Protein AF-A0A919Z7H2-F1 (afdb_monomer_lite)

Secondary structure (DSSP, 8-state):
-HHHHHHHHHHHHHHHHHHHHHHHHHTT-HHHHHHHHHHHHHHHHHHHHHHHT--SS--THHHHHHHHHHHHHHHHTTSHHHHH-HHHHHTHHHHHHHHHHHHHTT-PPTTHHHHHHHHHHHHH-TT-HHHHHHHHHHHHHHHH-

Foldseek 3Di:
DVVVVVVVVVVVVVVVVVVVVCVVVVVDDVVVQVVLLLLLLVLLLQLLVLLVPDDLVDLRSLVRNLVSLVVSLVSLCVHPLCVVAVPLSNCSVVVSVLSVLCSVVSFRFDPSVLLSVLSNVCSVPSRDPVSVVVNVVRSVVRNVD

Radius of gyration: 23.12 Å; chains: 1; bounding box: 60×30×66 Å

pLDDT: mean 90.95, std 9.16, range [55.84, 98.0]

Sequence (145 aa):
MKNATKILSAVLILLLLFNVYQLIKCSTSPYDQNSIDQNYKVEIGRISGGIEDVNDIDYTGYLLAIEHASKASALSQLTSYHKKSPDTTSRVSEINVMLRDLHNNKKAPKNKEELLNLIQKFSSDPTDQKILNEIFVLLQESLNS

Structure (mmCIF, N/CA/C/O backbone):
data_AF-A0A919Z7H2-F1
#
_entry.id   AF-A0A919Z7H2-F1
#
loop_
_atom_site.group_PDB
_atom_site.id
_atom_site.type_symbol
_atom_site.label_atom_id
_atom_site.label_alt_id
_atom_site.label_comp_id
_atom_site.label_asym_id
_atom_site.label_entity_id
_atom_site.label_seq_id
_atom_site.pdbx_PDB_ins_code
_atom_site.Cartn_x
_atom_site.Cartn_y
_atom_site.Cartn_z
_atom_site.occupancy
_atom_site.B_iso_or_equiv
_atom_site.auth_seq_id
_atom_site.auth_comp_id
_atom_site.auth_asym_id
_atom_site.auth_atom_id
_atom_site.pdbx_PDB_model_num
ATOM 1 N N . MET A 1 1 ? 45.062 -13.761 -44.582 1.00 59.59 1 MET A N 1
ATOM 2 C CA . MET A 1 1 ? 44.942 -13.427 -43.140 1.00 59.59 1 MET A CA 1
ATOM 3 C C . MET A 1 1 ? 44.519 -11.980 -42.870 1.00 59.59 1 MET A C 1
ATOM 5 O O . MET A 1 1 ? 43.508 -11.814 -42.210 1.00 59.59 1 MET A O 1
ATOM 9 N N . LYS A 1 2 ? 45.189 -10.941 -43.407 1.00 64.81 2 LYS A N 1
ATOM 10 C CA . LYS A 1 2 ? 44.846 -9.517 -43.144 1.00 64.81 2 LYS A CA 1
ATOM 11 C C . LYS A 1 2 ? 43.400 -9.101 -43.482 1.00 64.81 2 LYS A C 1
ATOM 13 O O . LYS A 1 2 ? 42.849 -8.231 -42.820 1.00 64.81 2 LYS A O 1
ATOM 18 N N . ASN A 1 3 ? 42.787 -9.703 -44.501 1.00 74.62 3 ASN A N 1
ATOM 19 C CA . ASN A 1 3 ? 41.403 -9.386 -44.879 1.00 74.62 3 ASN A CA 1
ATOM 20 C C . ASN A 1 3 ? 40.387 -10.065 -43.952 1.00 74.62 3 ASN A C 1
ATOM 22 O O . ASN A 1 3 ? 39.374 -9.466 -43.618 1.00 74.62 3 ASN A O 1
ATOM 26 N N . ALA A 1 4 ? 40.698 -11.274 -43.474 1.00 77.38 4 ALA A N 1
ATOM 27 C CA . ALA A 1 4 ? 39.853 -11.995 -42.528 1.00 77.38 4 ALA A CA 1
ATOM 28 C C . ALA A 1 4 ? 39.795 -11.276 -41.174 1.00 77.38 4 ALA A C 1
ATOM 30 O O . ALA A 1 4 ? 38.714 -11.117 -40.624 1.00 77.38 4 ALA A O 1
ATOM 31 N N . THR A 1 5 ? 40.923 -10.753 -40.679 1.00 80.06 5 THR A N 1
ATOM 32 C CA . THR A 1 5 ? 40.943 -9.952 -39.446 1.00 80.06 5 THR A CA 1
ATOM 33 C C . THR A 1 5 ? 40.174 -8.641 -39.585 1.00 80.06 5 THR A C 1
ATOM 35 O O . THR A 1 5 ? 39.431 -8.297 -38.676 1.00 80.06 5 THR A O 1
ATOM 38 N N . LYS A 1 6 ? 40.258 -7.944 -40.728 1.00 88.31 6 LYS A N 1
ATOM 39 C CA . LYS A 1 6 ? 39.453 -6.731 -40.979 1.00 88.31 6 LYS A CA 1
ATOM 40 C C . LYS A 1 6 ? 37.949 -7.013 -40.989 1.00 88.31 6 LYS A C 1
ATOM 42 O O . LYS A 1 6 ? 37.189 -6.249 -40.404 1.00 88.31 6 LYS A O 1
ATOM 47 N N . ILE A 1 7 ? 37.532 -8.109 -41.626 1.00 88.50 7 ILE A N 1
ATOM 48 C CA . ILE A 1 7 ? 36.125 -8.535 -41.651 1.00 88.50 7 ILE A CA 1
ATOM 49 C C . ILE A 1 7 ? 35.663 -8.896 -40.237 1.00 88.50 7 ILE A C 1
ATOM 51 O O . ILE A 1 7 ? 34.608 -8.441 -39.808 1.00 88.50 7 ILE A O 1
ATOM 55 N N . LEU A 1 8 ? 36.477 -9.640 -39.482 1.00 87.38 8 LEU A N 1
ATOM 56 C CA . LEU A 1 8 ? 36.155 -10.016 -38.106 1.00 87.38 8 LEU A CA 1
ATOM 57 C C . LEU A 1 8 ? 36.006 -8.784 -37.199 1.00 87.38 8 LEU A C 1
ATOM 59 O O . LEU A 1 8 ? 35.053 -8.696 -36.431 1.00 87.38 8 LEU A O 1
ATOM 63 N N . SER A 1 9 ? 36.909 -7.806 -37.325 1.00 90.62 9 SER A N 1
ATOM 64 C CA . SER A 1 9 ? 36.833 -6.541 -36.588 1.00 90.62 9 SER A CA 1
ATOM 65 C C . SER A 1 9 ? 35.590 -5.732 -36.958 1.00 90.62 9 SER A C 1
ATOM 67 O O . SER A 1 9 ? 34.931 -5.200 -36.070 1.00 90.62 9 SER A O 1
ATOM 69 N N . ALA A 1 10 ? 35.233 -5.668 -38.243 1.00 91.81 10 ALA A N 1
ATOM 70 C CA . 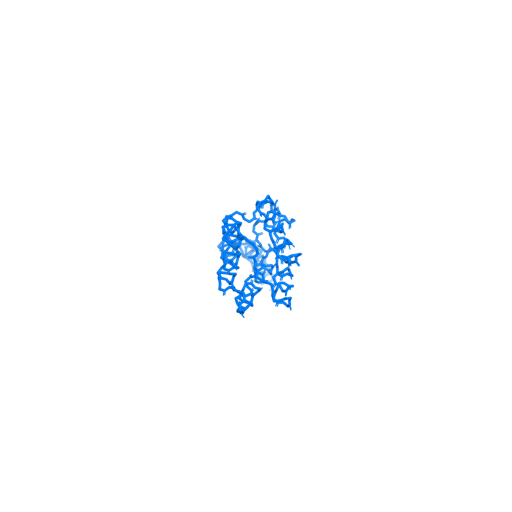ALA A 1 10 ? 34.022 -4.983 -38.690 1.00 91.81 10 ALA A CA 1
ATOM 71 C C . ALA A 1 10 ? 32.751 -5.639 -38.124 1.00 91.81 10 ALA A C 1
ATOM 73 O O . ALA A 1 10 ? 31.878 -4.937 -37.619 1.00 91.81 10 ALA A O 1
ATOM 74 N N . VAL A 1 11 ? 32.672 -6.974 -38.137 1.00 92.81 11 VAL A N 1
ATOM 75 C CA . VAL A 1 11 ? 31.551 -7.724 -37.546 1.00 92.81 11 VAL A CA 1
ATOM 76 C C . VAL A 1 11 ? 31.466 -7.491 -36.037 1.00 92.81 11 VAL A C 1
ATOM 78 O O . VAL A 1 11 ? 30.379 -7.252 -35.518 1.00 92.81 11 VAL A O 1
ATOM 81 N N . LEU A 1 12 ? 32.603 -7.495 -35.336 1.00 93.50 12 LEU A N 1
ATOM 82 C CA . LEU A 1 12 ? 32.649 -7.244 -33.895 1.00 93.50 12 LEU A CA 1
ATOM 83 C C . LEU A 1 12 ? 32.129 -5.843 -33.539 1.00 93.50 12 LEU A C 1
ATOM 85 O O . LEU A 1 12 ? 31.340 -5.699 -32.609 1.00 93.50 12 LEU A O 1
ATOM 89 N N . ILE A 1 13 ? 32.530 -4.818 -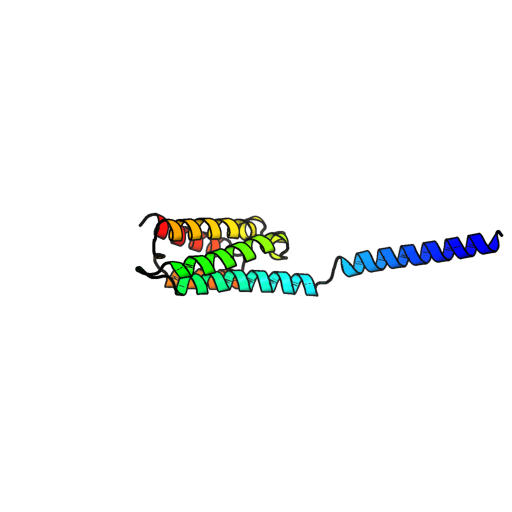34.297 1.00 94.75 13 ILE A N 1
ATOM 90 C CA . ILE A 1 13 ? 32.050 -3.441 -34.107 1.00 94.75 13 ILE A CA 1
ATOM 91 C C . ILE A 1 13 ? 30.536 -3.368 -34.327 1.00 94.75 13 ILE A C 1
ATOM 93 O O . ILE A 1 13 ? 29.825 -2.748 -33.540 1.00 94.75 13 ILE A O 1
ATOM 97 N N . LEU A 1 14 ? 30.028 -4.036 -35.363 1.00 93.69 14 LEU A N 1
ATOM 98 C CA . LEU A 1 14 ? 28.602 -4.041 -35.687 1.00 93.69 14 LEU A CA 1
ATOM 99 C C . LEU A 1 14 ? 27.773 -4.737 -34.593 1.00 93.69 14 LEU A C 1
ATOM 101 O O . LEU A 1 14 ? 26.724 -4.232 -34.196 1.00 93.69 14 LEU A O 1
ATOM 105 N N . LEU A 1 15 ? 28.284 -5.840 -34.035 1.00 93.56 15 LEU A N 1
ATOM 106 C CA . LEU A 1 15 ? 27.682 -6.526 -32.887 1.00 93.56 15 LEU A CA 1
ATOM 107 C C . LEU A 1 15 ? 27.709 -5.673 -31.612 1.00 93.56 15 LEU A C 1
ATOM 109 O O . LEU A 1 15 ? 26.738 -5.674 -30.855 1.00 93.56 15 LEU A O 1
ATOM 113 N N . LEU A 1 16 ? 28.789 -4.928 -31.366 1.00 93.62 16 LEU A N 1
ATOM 114 C CA . LEU A 1 16 ? 28.875 -3.998 -30.237 1.00 93.62 16 LEU A CA 1
ATOM 115 C C . LEU A 1 16 ? 27.850 -2.869 -30.366 1.00 93.62 16 LEU A C 1
ATOM 117 O O . LEU A 1 16 ? 27.119 -2.602 -29.416 1.00 93.62 16 LEU A O 1
ATOM 121 N N . LEU A 1 17 ? 27.737 -2.255 -31.546 1.00 94.00 17 LEU A N 1
ATOM 122 C CA . LEU A 1 17 ? 26.747 -1.206 -31.806 1.00 94.00 17 LEU A CA 1
ATOM 123 C C . LEU A 1 17 ? 25.312 -1.720 -31.645 1.00 94.00 17 LEU A C 1
ATOM 125 O O . LEU A 1 17 ? 24.478 -1.032 -31.062 1.00 94.00 17 LEU A O 1
ATOM 129 N N . PHE A 1 18 ? 25.030 -2.943 -32.101 1.00 92.12 18 PHE A N 1
ATOM 130 C CA . PHE A 1 18 ? 23.724 -3.572 -31.917 1.00 92.12 18 PHE A CA 1
ATOM 131 C C . PHE A 1 18 ? 23.402 -3.829 -30.437 1.00 92.12 18 PHE A C 1
ATOM 133 O O . PHE A 1 18 ? 22.288 -3.547 -29.999 1.00 92.12 18 PHE A O 1
ATOM 140 N N . ASN A 1 19 ? 24.377 -4.295 -29.649 1.00 88.56 19 ASN A N 1
ATOM 141 C CA . ASN A 1 19 ? 24.206 -4.478 -28.205 1.00 88.56 19 ASN A CA 1
ATOM 142 C C . ASN A 1 19 ? 23.981 -3.148 -27.479 1.00 88.56 19 ASN A C 1
ATOM 144 O O . ASN A 1 19 ? 23.083 -3.059 -26.648 1.00 88.56 19 ASN A O 1
ATOM 148 N N . VAL A 1 20 ? 24.736 -2.098 -27.820 1.00 88.81 20 VAL A N 1
ATOM 149 C CA . VAL A 1 20 ? 24.533 -0.752 -27.257 1.00 88.81 20 VAL A CA 1
ATOM 150 C C . VAL A 1 20 ? 23.142 -0.220 -27.615 1.00 88.81 20 VAL A C 1
ATOM 152 O O . VAL A 1 20 ? 22.440 0.290 -26.746 1.00 88.81 20 VAL A O 1
ATOM 155 N N . TYR A 1 21 ? 22.702 -0.394 -28.864 1.00 88.06 21 TYR A N 1
ATOM 156 C CA . TYR A 1 21 ? 21.359 -0.003 -29.296 1.00 88.06 21 TYR A CA 1
ATOM 157 C C . TYR A 1 21 ? 20.261 -0.750 -28.526 1.00 88.06 21 TYR A C 1
ATOM 159 O O . TYR A 1 21 ? 19.318 -0.122 -28.041 1.00 88.06 21 TYR A O 1
ATOM 167 N N . GLN A 1 22 ? 20.388 -2.074 -28.372 1.00 82.69 22 GLN A N 1
ATOM 168 C CA . GLN A 1 22 ? 19.450 -2.862 -27.571 1.00 82.69 22 GLN A CA 1
ATOM 169 C C . GLN A 1 22 ? 19.440 -2.418 -26.113 1.00 82.69 22 GLN A C 1
ATOM 171 O O . GLN A 1 22 ? 18.368 -2.254 -25.544 1.00 82.69 22 GLN A O 1
ATOM 176 N N . LEU A 1 23 ? 20.605 -2.161 -25.522 1.00 79.94 23 LEU A N 1
ATOM 177 C CA . LEU A 1 23 ? 20.713 -1.735 -24.132 1.00 79.94 23 LEU A CA 1
ATOM 178 C C . LEU A 1 23 ? 20.021 -0.384 -23.906 1.00 79.94 23 LEU A C 1
ATOM 180 O O . LEU A 1 23 ? 19.273 -0.239 -22.943 1.00 79.94 23 LEU A O 1
ATOM 184 N N . ILE A 1 24 ? 20.173 0.570 -24.831 1.00 79.69 24 ILE A N 1
ATOM 185 C CA . ILE A 1 24 ? 19.478 1.867 -24.779 1.00 79.69 24 ILE A CA 1
ATOM 186 C C . ILE A 1 24 ? 17.958 1.683 -24.921 1.00 79.69 24 ILE A C 1
ATOM 188 O O . ILE A 1 24 ? 17.187 2.278 -24.165 1.00 79.69 24 ILE A O 1
ATOM 192 N N . LYS A 1 25 ? 17.516 0.836 -25.859 1.00 74.00 25 LYS A N 1
ATOM 193 C CA . LYS A 1 25 ? 16.092 0.619 -26.156 1.00 74.00 25 LYS A CA 1
ATOM 194 C C . LYS A 1 25 ? 15.368 -0.184 -25.068 1.00 74.00 25 LYS A C 1
ATOM 196 O O . LYS A 1 25 ? 14.238 0.147 -24.725 1.00 74.00 25 LYS A O 1
ATOM 201 N N . CYS A 1 26 ? 16.007 -1.209 -24.504 1.00 60.44 26 CYS A N 1
ATOM 202 C CA . CYS A 1 26 ? 15.450 -2.020 -23.418 1.00 60.44 26 CYS A CA 1
ATOM 203 C C . CYS A 1 26 ? 15.470 -1.293 -22.072 1.00 60.44 26 CYS A C 1
ATOM 205 O O . CYS A 1 26 ? 14.567 -1.504 -21.272 1.00 60.44 26 CYS A O 1
ATOM 207 N N . SER A 1 27 ? 16.425 -0.389 -21.833 1.00 57.75 27 SER A N 1
ATOM 208 C CA . SER A 1 27 ? 16.461 0.396 -20.587 1.00 57.75 27 SER A CA 1
ATOM 209 C C . SER A 1 27 ? 15.334 1.433 -20.479 1.00 57.75 27 SER A C 1
ATOM 211 O O . SER A 1 27 ? 15.211 2.099 -19.456 1.00 57.75 27 SER A O 1
ATOM 213 N N . THR A 1 28 ? 14.525 1.616 -21.527 1.00 55.84 28 THR A N 1
ATOM 214 C CA . THR A 1 28 ? 13.538 2.701 -21.612 1.00 55.84 28 THR A CA 1
ATOM 215 C C . THR A 1 28 ? 12.201 2.253 -22.204 1.00 55.84 28 THR A C 1
ATOM 217 O O . THR A 1 28 ? 11.591 3.005 -22.956 1.00 55.84 28 THR A O 1
ATOM 220 N N . SER A 1 29 ? 11.700 1.055 -21.875 1.00 57.25 29 SER A N 1
ATOM 221 C CA . SER A 1 29 ? 10.321 0.696 -22.243 1.00 57.25 29 SER A CA 1
ATOM 222 C C . SER A 1 29 ? 9.315 1.455 -21.357 1.00 57.25 29 SER A C 1
ATOM 224 O O . SER A 1 29 ? 9.172 1.127 -20.177 1.00 57.25 29 SER A O 1
ATOM 226 N N . PRO A 1 30 ? 8.570 2.452 -21.878 1.00 60.66 30 PRO A N 1
ATOM 227 C CA . PRO A 1 30 ? 7.536 3.144 -21.104 1.00 60.66 30 PRO A CA 1
ATOM 228 C C . PRO A 1 30 ? 6.356 2.223 -20.756 1.00 60.66 30 PRO A C 1
ATOM 230 O O . PRO A 1 30 ? 5.575 2.532 -19.858 1.00 60.66 30 PRO A O 1
ATOM 233 N N . TYR A 1 31 ? 6.230 1.089 -21.455 1.00 59.12 31 TYR A N 1
ATOM 234 C CA . TYR A 1 31 ? 5.191 0.096 -21.203 1.00 59.12 31 TYR A CA 1
ATOM 235 C C . TYR A 1 31 ? 5.359 -0.552 -19.821 1.00 59.12 31 TYR A C 1
ATOM 237 O O . TYR A 1 31 ? 4.374 -0.738 -19.107 1.00 59.12 31 TYR A O 1
ATOM 245 N N . ASP A 1 32 ? 6.606 -0.789 -19.401 1.00 81.12 32 ASP A N 1
ATOM 246 C CA . ASP A 1 32 ? 6.896 -1.342 -18.076 1.00 81.12 32 ASP A CA 1
ATOM 247 C C . ASP A 1 32 ? 6.639 -0.305 -16.981 1.00 81.12 32 ASP A C 1
ATOM 249 O O . ASP A 1 32 ? 6.029 -0.628 -15.965 1.00 81.12 32 ASP A O 1
ATOM 253 N N . GLN A 1 33 ? 7.001 0.964 -17.211 1.00 88.19 33 GLN A N 1
ATOM 254 C CA . GLN A 1 33 ? 6.770 2.025 -16.226 1.00 88.19 33 GLN A CA 1
ATOM 255 C C . GLN A 1 33 ? 5.279 2.272 -15.979 1.00 88.19 33 GLN A C 1
ATOM 257 O O . GLN A 1 33 ? 4.861 2.367 -14.828 1.00 88.19 33 GLN A O 1
ATOM 262 N N . ASN A 1 34 ? 4.468 2.341 -17.040 1.00 90.88 34 ASN A N 1
ATOM 263 C CA . ASN A 1 34 ? 3.022 2.507 -16.899 1.00 90.88 34 ASN A CA 1
ATOM 264 C C . ASN A 1 34 ? 2.393 1.322 -16.158 1.00 90.88 34 ASN A C 1
ATOM 266 O O . ASN A 1 34 ? 1.523 1.527 -15.319 1.00 90.88 34 ASN A O 1
ATOM 270 N N . SER A 1 35 ? 2.840 0.095 -16.440 1.00 92.56 35 SER A N 1
ATOM 271 C CA . SER A 1 35 ? 2.381 -1.100 -15.726 1.00 92.56 35 SER A CA 1
ATOM 272 C C . SER A 1 35 ? 2.746 -1.047 -14.239 1.00 92.56 35 SER A C 1
ATOM 274 O O . SER A 1 35 ? 1.893 -1.285 -13.387 1.00 92.56 35 SER A O 1
ATOM 276 N N . ILE A 1 36 ? 3.982 -0.657 -13.908 1.00 92.69 36 ILE A N 1
ATOM 277 C CA . ILE A 1 36 ? 4.440 -0.473 -12.523 1.00 92.69 36 ILE A CA 1
ATOM 278 C C . ILE A 1 36 ? 3.599 0.590 -11.807 1.00 92.69 36 ILE A C 1
ATOM 280 O O . ILE A 1 36 ? 3.120 0.343 -10.702 1.00 92.69 36 ILE A O 1
ATOM 284 N N . ASP A 1 37 ? 3.379 1.742 -12.442 1.00 94.88 37 ASP A N 1
ATOM 285 C CA . ASP A 1 37 ? 2.599 2.838 -11.867 1.00 94.88 37 ASP A CA 1
ATOM 286 C C . ASP A 1 37 ? 1.137 2.429 -11.642 1.00 94.88 37 ASP A C 1
ATOM 288 O O . ASP A 1 37 ? 0.572 2.712 -10.587 1.00 94.88 37 ASP A O 1
ATOM 292 N N . GLN A 1 38 ? 0.528 1.723 -12.599 1.00 95.62 38 GLN A N 1
ATOM 293 C CA . GLN A 1 38 ? -0.835 1.203 -12.460 1.00 95.62 38 GLN A CA 1
ATOM 294 C C . GLN A 1 38 ? -0.930 0.150 -11.357 1.00 95.62 38 GLN A C 1
ATOM 296 O O . GLN A 1 38 ? -1.823 0.234 -10.519 1.00 95.62 38 GLN A O 1
ATOM 301 N N . ASN A 1 39 ? 0.007 -0.798 -11.300 1.00 96.00 39 ASN A N 1
ATOM 302 C CA . ASN A 1 39 ? 0.040 -1.799 -10.237 1.00 96.00 39 ASN A CA 1
ATOM 303 C C . ASN A 1 39 ? 0.194 -1.136 -8.868 1.00 96.00 39 ASN A C 1
ATOM 305 O O . ASN A 1 39 ? -0.537 -1.477 -7.949 1.00 96.00 39 ASN A O 1
ATOM 309 N N . TYR A 1 40 ? 1.069 -0.140 -8.736 1.00 96.25 40 TYR A N 1
ATOM 310 C CA . TYR A 1 40 ? 1.225 0.607 -7.491 1.00 96.25 40 TYR A CA 1
ATOM 311 C C . TYR A 1 40 ? -0.089 1.262 -7.041 1.00 96.25 40 TYR A C 1
ATOM 313 O O . TYR A 1 40 ? -0.499 1.092 -5.893 1.00 96.25 40 TYR A O 1
ATOM 321 N N . LYS A 1 41 ? -0.796 1.937 -7.955 1.00 97.19 41 LYS A N 1
ATOM 322 C CA . LYS A 1 41 ? -2.108 2.538 -7.674 1.00 97.19 41 LYS A CA 1
ATOM 323 C C . LYS A 1 41 ? -3.158 1.504 -7.285 1.00 97.19 41 LYS A C 1
ATOM 325 O O . LYS A 1 41 ? -3.870 1.692 -6.303 1.00 97.19 41 LYS A O 1
ATOM 330 N N . VAL A 1 42 ? -3.242 0.405 -8.032 1.00 97.75 42 VAL A N 1
ATOM 331 C CA . VAL A 1 42 ? -4.181 -0.689 -7.759 1.00 97.75 42 VAL A CA 1
ATOM 332 C C . VAL A 1 42 ? -3.921 -1.288 -6.381 1.00 97.75 42 VAL A C 1
A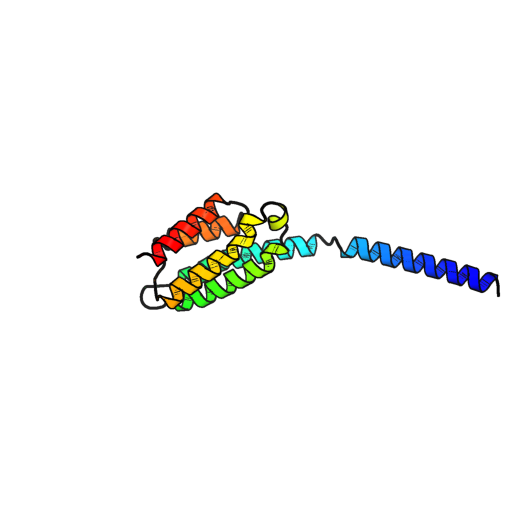TOM 334 O O . VAL A 1 42 ? -4.866 -1.479 -5.621 1.00 97.75 42 VAL A O 1
ATOM 337 N N . GLU A 1 43 ? -2.661 -1.544 -6.031 1.00 97.69 43 GLU A N 1
ATOM 338 C CA . GLU A 1 43 ? -2.308 -2.078 -4.718 1.00 97.69 43 GLU A CA 1
ATOM 339 C C . GLU A 1 43 ? -2.663 -1.089 -3.598 1.00 97.69 43 GLU A C 1
ATOM 341 O O . GLU A 1 43 ? -3.282 -1.509 -2.628 1.00 97.69 43 GLU A O 1
ATOM 346 N N . ILE A 1 44 ? -2.416 0.221 -3.751 1.00 97.31 44 ILE A N 1
ATOM 347 C CA . ILE A 1 44 ? -2.904 1.229 -2.784 1.00 97.31 44 ILE A CA 1
ATOM 348 C C . ILE A 1 44 ? -4.432 1.170 -2.657 1.00 97.31 44 ILE A C 1
ATOM 350 O O . ILE A 1 44 ? -4.959 1.137 -1.548 1.00 97.31 44 ILE A O 1
ATOM 354 N N . GLY A 1 45 ? -5.156 1.127 -3.777 1.00 96.94 45 GLY A N 1
ATOM 355 C CA . GLY A 1 45 ? -6.618 1.064 -3.770 1.00 96.94 45 GLY A CA 1
ATOM 356 C C . GLY A 1 45 ? -7.145 -0.172 -3.038 1.00 96.94 45 GLY A C 1
ATOM 357 O O . GLY A 1 45 ? -8.087 -0.070 -2.253 1.00 96.94 45 GLY A O 1
ATOM 358 N N . ARG A 1 46 ? -6.503 -1.331 -3.213 1.00 97.38 46 ARG A N 1
ATOM 359 C CA . ARG A 1 46 ? -6.884 -2.587 -2.547 1.00 97.38 46 ARG A CA 1
ATOM 360 C C . ARG A 1 46 ? -6.649 -2.589 -1.034 1.00 97.38 46 ARG A C 1
ATOM 362 O O . ARG A 1 46 ? -7.297 -3.372 -0.344 1.00 97.38 46 ARG A O 1
ATOM 369 N N . ILE A 1 47 ? -5.815 -1.689 -0.501 1.00 97.62 47 ILE A N 1
ATOM 370 C CA . ILE A 1 47 ? -5.711 -1.471 0.954 1.00 97.62 47 ILE A CA 1
ATOM 371 C C . ILE A 1 47 ? -7.090 -1.123 1.526 1.00 97.62 47 ILE A C 1
ATOM 373 O O . ILE A 1 47 ? -7.482 -1.672 2.553 1.00 97.62 47 ILE A O 1
ATOM 377 N N . SER A 1 48 ? -7.847 -0.257 0.839 1.00 96.12 48 SER A N 1
ATOM 378 C CA . SER A 1 48 ? -9.195 0.114 1.280 1.00 96.12 48 SER A CA 1
ATOM 379 C C . SER A 1 48 ? -10.142 -1.090 1.300 1.00 96.12 48 SER A C 1
ATOM 381 O O . SER A 1 48 ? -10.850 -1.268 2.281 1.00 96.12 48 SER A O 1
ATOM 383 N N . GLY A 1 49 ? -10.073 -1.982 0.305 1.00 93.44 49 GLY A N 1
ATOM 384 C CA . GLY A 1 49 ? -10.882 -3.206 0.285 1.00 93.44 49 GLY A CA 1
ATOM 385 C C . GLY A 1 49 ? -10.610 -4.118 1.486 1.00 93.44 49 GLY A C 1
ATOM 386 O O . GLY A 1 49 ? -11.543 -4.594 2.115 1.00 93.44 49 GLY A O 1
ATOM 387 N N . GLY A 1 50 ? -9.343 -4.289 1.881 1.00 94.62 50 GLY A N 1
ATOM 388 C CA . GLY A 1 50 ? -9.026 -5.036 3.105 1.00 94.62 50 GLY A CA 1
ATOM 389 C C . GLY A 1 50 ? -9.549 -4.360 4.379 1.00 94.62 50 GLY A C 1
ATOM 390 O O . GLY A 1 50 ? -10.053 -5.024 5.277 1.00 94.62 50 GLY A O 1
ATOM 391 N N . ILE A 1 51 ? -9.471 -3.029 4.461 1.00 96.12 51 ILE A N 1
ATOM 392 C CA . ILE A 1 51 ? -9.992 -2.263 5.605 1.00 96.12 51 ILE A CA 1
ATOM 393 C C . ILE A 1 51 ? -11.526 -2.323 5.678 1.00 96.12 51 ILE A C 1
ATOM 395 O O . ILE A 1 51 ? -12.083 -2.317 6.775 1.00 96.12 51 ILE A O 1
ATOM 399 N N . GLU A 1 52 ? -12.216 -2.374 4.538 1.00 96.00 52 GLU A N 1
ATOM 400 C CA . GLU A 1 52 ? -13.679 -2.425 4.458 1.00 96.00 52 GLU A CA 1
ATOM 401 C C . GLU A 1 52 ? -14.251 -3.620 5.232 1.00 96.00 52 GLU A C 1
ATOM 403 O O . GLU A 1 52 ? -15.211 -3.447 5.992 1.00 96.00 52 GLU A O 1
ATOM 408 N N . ASP A 1 53 ? -13.585 -4.772 5.136 1.00 93.44 53 ASP A N 1
ATOM 409 C CA . ASP A 1 53 ? -13.966 -6.025 5.796 1.00 93.44 53 ASP A CA 1
ATOM 410 C C . ASP A 1 53 ? -13.709 -6.029 7.317 1.00 93.44 53 ASP A C 1
ATOM 412 O O . ASP A 1 53 ? -14.210 -6.899 8.033 1.00 93.44 53 ASP A O 1
ATOM 416 N N . VAL A 1 54 ? -12.972 -5.046 7.851 1.00 93.94 54 VAL A N 1
ATOM 417 C CA . VAL A 1 54 ? -12.697 -4.942 9.292 1.00 93.94 54 VAL A CA 1
ATOM 418 C C . VAL A 1 54 ? -13.914 -4.411 10.054 1.00 93.94 54 VAL A C 1
ATOM 420 O O . VAL A 1 54 ? -14.534 -3.401 9.688 1.00 93.94 54 VAL A O 1
ATOM 423 N N . ASN A 1 55 ? -14.228 -5.072 11.166 1.00 89.88 55 ASN A N 1
ATOM 424 C CA . ASN A 1 55 ? -15.252 -4.675 12.128 1.00 89.88 55 ASN A CA 1
ATOM 425 C C . ASN A 1 55 ? -14.811 -4.997 13.571 1.00 89.88 55 ASN A C 1
ATOM 427 O O . ASN A 1 55 ? -13.724 -5.523 13.793 1.00 89.88 55 ASN A O 1
ATOM 431 N N . ASP A 1 56 ? -15.652 -4.683 14.561 1.00 87.06 56 ASP A N 1
ATOM 432 C CA . ASP A 1 56 ? -15.309 -4.826 15.989 1.00 87.06 56 ASP A CA 1
ATOM 433 C C . ASP A 1 56 ? -15.078 -6.282 16.442 1.00 87.06 56 ASP A C 1
ATOM 435 O O . ASP A 1 56 ? -14.554 -6.532 17.532 1.00 87.06 56 ASP A O 1
ATOM 439 N N . ILE A 1 57 ? -15.474 -7.257 15.622 1.00 89.38 57 ILE A N 1
ATOM 440 C CA . ILE A 1 57 ? -15.414 -8.689 15.928 1.00 89.38 57 ILE A CA 1
ATOM 441 C C . ILE A 1 57 ? -14.357 -9.382 15.059 1.00 89.38 57 ILE A C 1
ATOM 443 O O . ILE A 1 57 ? -13.645 -10.265 15.545 1.00 89.38 57 ILE A O 1
ATOM 447 N N . ASP A 1 58 ? -14.242 -8.977 13.795 1.00 91.56 58 ASP A N 1
ATOM 448 C CA . ASP A 1 58 ? -13.356 -9.569 12.800 1.00 91.56 58 ASP A CA 1
ATOM 449 C C . ASP A 1 58 ? -12.336 -8.555 12.263 1.00 91.56 58 ASP A C 1
ATOM 451 O O . ASP A 1 58 ? -12.672 -7.537 11.656 1.00 91.56 58 ASP A O 1
ATOM 455 N N . TYR A 1 59 ? -11.064 -8.887 12.472 1.00 93.69 59 TYR A N 1
ATOM 456 C CA . TYR A 1 59 ? -9.901 -8.086 12.102 1.00 93.69 59 TYR A CA 1
ATOM 457 C C . TYR A 1 59 ? -9.133 -8.682 10.916 1.00 93.69 59 TYR A C 1
ATOM 459 O O . TYR A 1 59 ? -8.093 -8.148 10.532 1.00 93.69 59 TYR A O 1
ATOM 467 N N . THR A 1 60 ? -9.609 -9.788 10.333 1.00 92.81 60 THR A N 1
ATOM 468 C CA . THR A 1 60 ? -8.907 -10.503 9.255 1.00 92.81 60 THR A CA 1
ATOM 469 C C . THR A 1 60 ? -8.742 -9.666 7.989 1.00 92.81 60 THR A C 1
ATO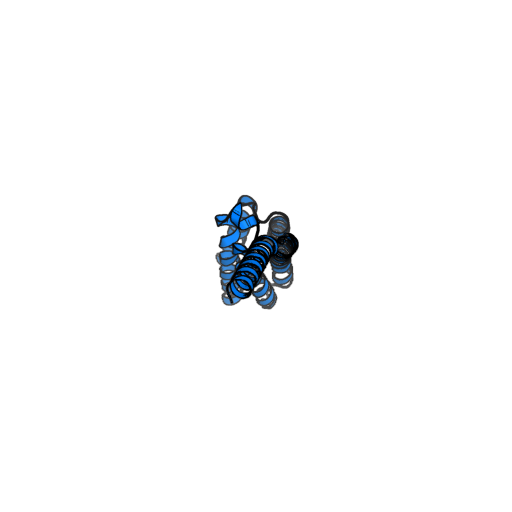M 471 O O . THR A 1 60 ? -7.736 -9.827 7.297 1.00 92.81 60 THR A O 1
ATOM 474 N N . GLY A 1 61 ? -9.634 -8.700 7.744 1.00 95.00 61 GLY A N 1
ATOM 475 C CA . GLY A 1 61 ? -9.502 -7.722 6.660 1.00 95.00 61 GLY A CA 1
ATOM 476 C C . GLY A 1 61 ? -8.171 -6.954 6.683 1.00 95.00 61 GLY A C 1
ATOM 477 O O . GLY A 1 61 ? -7.584 -6.673 5.633 1.00 95.00 61 GLY A O 1
ATOM 478 N N . TYR A 1 62 ? -7.589 -6.725 7.870 1.00 97.19 62 TYR A N 1
ATOM 479 C CA . TYR A 1 62 ? -6.264 -6.112 7.960 1.00 97.19 62 TYR A CA 1
ATOM 480 C C . TYR A 1 62 ? -5.169 -6.954 7.312 1.00 97.19 62 TYR A C 1
ATOM 482 O O . TYR A 1 62 ? -4.229 -6.374 6.782 1.00 97.19 62 TYR A O 1
ATOM 490 N N . LEU A 1 63 ? -5.265 -8.287 7.303 1.00 97.00 63 LEU A N 1
ATOM 491 C CA . LEU A 1 63 ? -4.261 -9.135 6.652 1.00 97.00 63 LEU A CA 1
ATOM 492 C C . LEU A 1 63 ? -4.192 -8.844 5.150 1.00 97.00 63 LEU A C 1
ATOM 494 O O . LEU A 1 63 ? -3.097 -8.712 4.600 1.00 97.00 63 LEU A O 1
ATOM 498 N N . LEU A 1 64 ? -5.353 -8.662 4.516 1.00 96.38 64 LEU A N 1
ATOM 499 C CA . LEU A 1 64 ? -5.450 -8.291 3.107 1.00 96.38 64 LEU A CA 1
ATOM 500 C C . LEU A 1 64 ? -4.920 -6.869 2.875 1.00 96.38 64 LEU A C 1
ATOM 502 O O . LEU A 1 64 ? -4.122 -6.635 1.966 1.00 96.38 64 LEU A O 1
ATOM 506 N N . ALA A 1 65 ? -5.293 -5.922 3.739 1.00 97.31 65 ALA A N 1
ATOM 507 C CA . ALA A 1 65 ? -4.802 -4.547 3.658 1.00 97.31 65 ALA A CA 1
ATOM 508 C C . ALA A 1 65 ? -3.267 -4.466 3.802 1.00 97.31 65 ALA A C 1
ATOM 510 O O . ALA A 1 65 ? -2.603 -3.755 3.048 1.00 97.31 65 ALA A O 1
ATOM 511 N N . ILE A 1 66 ? -2.695 -5.238 4.731 1.00 98.00 66 ILE A N 1
ATOM 512 C CA . ILE A 1 66 ? -1.252 -5.370 4.980 1.00 98.00 66 ILE A CA 1
ATOM 513 C C . ILE A 1 66 ? -0.535 -5.958 3.764 1.00 98.00 66 ILE A C 1
ATOM 515 O O . ILE A 1 66 ? 0.530 -5.468 3.383 1.00 98.00 66 ILE A O 1
ATOM 519 N N . GLU A 1 67 ? -1.102 -6.993 3.140 1.00 97.50 67 GLU A N 1
ATOM 520 C CA . GLU A 1 67 ? -0.538 -7.603 1.935 1.00 97.50 67 GLU A CA 1
ATOM 521 C C . GLU A 1 67 ? -0.410 -6.572 0.806 1.00 97.50 67 GLU A C 1
ATOM 523 O O . GLU A 1 67 ? 0.670 -6.401 0.229 1.00 97.50 67 GLU A O 1
ATOM 528 N N . HIS A 1 68 ? -1.489 -5.841 0.534 1.00 97.75 68 HIS A N 1
ATOM 529 C CA . HIS A 1 68 ? -1.522 -4.819 -0.507 1.00 97.75 68 HIS 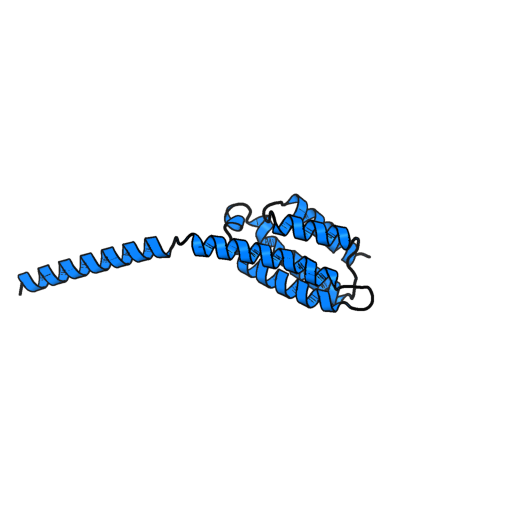A CA 1
ATOM 530 C C . HIS A 1 68 ? -0.618 -3.623 -0.187 1.00 97.75 68 HIS A C 1
ATOM 532 O O . HIS A 1 68 ? 0.130 -3.166 -1.054 1.00 97.75 68 HIS A O 1
ATOM 538 N N . ALA A 1 69 ? -0.578 -3.175 1.070 1.00 97.12 69 ALA A N 1
ATOM 539 C CA . ALA A 1 69 ? 0.346 -2.132 1.510 1.00 97.12 69 ALA A CA 1
ATOM 540 C C . ALA A 1 69 ? 1.813 -2.566 1.347 1.00 97.12 69 ALA A C 1
ATOM 542 O O . ALA A 1 69 ? 2.655 -1.783 0.903 1.00 97.12 69 ALA A O 1
ATOM 543 N N . SER A 1 70 ? 2.126 -3.832 1.635 1.00 96.56 70 SER A N 1
ATOM 544 C CA . SER A 1 70 ? 3.464 -4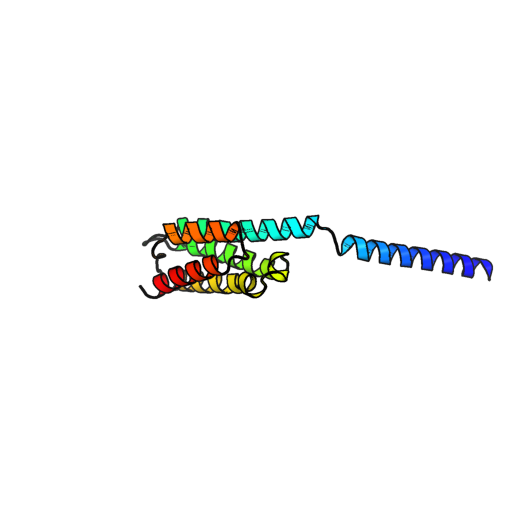.392 1.435 1.00 96.56 70 SER A CA 1
ATOM 545 C C . SER A 1 70 ? 3.852 -4.442 -0.046 1.00 96.56 70 SER A C 1
ATOM 547 O O . SER A 1 70 ? 4.986 -4.105 -0.390 1.00 96.56 70 SER A O 1
ATOM 549 N N . LYS A 1 71 ? 2.929 -4.833 -0.933 1.00 96.44 71 LYS A N 1
ATOM 550 C CA . LYS A 1 71 ? 3.151 -4.847 -2.389 1.00 96.44 71 LYS A CA 1
ATOM 551 C C . LYS A 1 71 ? 3.346 -3.438 -2.944 1.00 96.44 71 LYS A C 1
ATOM 553 O O . LYS A 1 71 ? 4.316 -3.200 -3.662 1.00 96.44 71 LYS A O 1
ATOM 558 N N . ALA A 1 72 ? 2.488 -2.492 -2.563 1.00 96.06 72 ALA A N 1
ATOM 559 C CA . ALA A 1 72 ? 2.637 -1.089 -2.936 1.00 96.06 72 ALA A CA 1
ATOM 560 C C . ALA A 1 72 ? 3.987 -0.531 -2.455 1.00 96.06 72 ALA A C 1
ATOM 562 O O . ALA A 1 72 ? 4.732 0.058 -3.237 1.00 96.06 72 ALA A O 1
ATOM 563 N N . SER A 1 73 ? 4.368 -0.801 -1.203 1.00 94.88 73 SER A N 1
ATOM 564 C CA . SER A 1 73 ? 5.665 -0.389 -0.661 1.00 94.88 73 SER A CA 1
ATOM 565 C C . SER A 1 73 ? 6.845 -0.948 -1.463 1.00 94.88 73 SER A C 1
ATOM 567 O O . SER A 1 73 ? 7.810 -0.220 -1.686 1.00 94.88 73 SER A O 1
ATOM 569 N N . ALA A 1 74 ? 6.783 -2.206 -1.910 1.00 93.25 74 ALA A N 1
ATOM 570 C CA . ALA A 1 74 ? 7.837 -2.824 -2.718 1.00 93.25 74 ALA A CA 1
ATOM 571 C C . ALA A 1 74 ? 7.942 -2.208 -4.123 1.00 93.25 74 ALA A C 1
ATOM 573 O O . ALA A 1 74 ? 9.035 -2.099 -4.675 1.00 93.25 74 ALA A O 1
ATOM 574 N N . LEU A 1 75 ? 6.813 -1.778 -4.692 1.00 93.62 75 LEU A N 1
ATOM 575 C CA . LEU A 1 75 ? 6.773 -1.106 -5.990 1.00 93.62 75 LEU A CA 1
ATOM 576 C C . LEU A 1 75 ? 7.217 0.359 -5.913 1.00 93.62 75 LEU A C 1
ATOM 578 O O . LEU A 1 75 ? 7.679 0.884 -6.922 1.00 93.62 75 LEU A O 1
ATOM 582 N N . SER A 1 76 ? 7.101 1.005 -4.746 1.00 93.06 76 SER A N 1
ATOM 583 C CA . SER A 1 76 ? 7.250 2.459 -4.576 1.00 93.06 76 SER A CA 1
ATOM 584 C C . SER A 1 76 ? 8.485 3.030 -5.284 1.00 93.06 76 SER A C 1
ATOM 586 O O . SER A 1 76 ? 8.334 3.892 -6.145 1.00 93.06 76 SER A O 1
ATOM 588 N N . GLN A 1 77 ? 9.675 2.476 -5.032 1.00 90.19 77 GLN A N 1
ATOM 589 C CA . GLN A 1 77 ? 10.959 2.930 -5.590 1.00 90.19 77 GLN A CA 1
ATOM 590 C C . GLN A 1 77 ? 11.069 2.801 -7.118 1.00 90.19 77 GLN A C 1
ATOM 592 O O . GLN A 1 77 ? 11.879 3.486 -7.742 1.00 90.19 77 GLN A O 1
ATOM 597 N N . LEU A 1 78 ? 10.267 1.924 -7.725 1.00 90.62 78 LEU A N 1
ATOM 598 C CA . LEU A 1 78 ? 10.271 1.660 -9.165 1.00 90.62 78 LEU A CA 1
ATOM 599 C C . LEU A 1 78 ? 9.272 2.542 -9.924 1.00 90.62 78 LEU A C 1
ATOM 601 O O . LEU A 1 78 ? 9.296 2.580 -11.153 1.00 90.62 78 LEU A O 1
ATOM 605 N N . THR A 1 79 ? 8.384 3.243 -9.218 1.00 92.44 79 THR A N 1
ATOM 606 C CA . THR A 1 79 ? 7.358 4.087 -9.839 1.00 92.44 79 THR A CA 1
ATOM 607 C C . THR A 1 79 ? 7.929 5.384 -10.408 1.00 92.44 79 THR A C 1
ATOM 609 O O . THR A 1 79 ? 8.933 5.927 -9.937 1.00 92.44 79 THR A O 1
ATOM 612 N N . SER A 1 80 ? 7.228 5.963 -11.382 1.00 92.25 80 SER A N 1
ATOM 613 C CA . SER A 1 80 ? 7.529 7.315 -11.853 1.00 92.25 80 SER A CA 1
ATOM 614 C C . SER A 1 80 ? 7.211 8.369 -10.785 1.00 92.25 80 SER A C 1
ATOM 616 O O . SER A 1 80 ? 7.811 9.448 -10.787 1.00 92.25 80 SER A O 1
ATOM 618 N N . TYR A 1 81 ? 6.321 8.045 -9.839 1.00 92.12 81 TYR A N 1
ATOM 619 C CA . TYR A 1 81 ? 5.968 8.885 -8.695 1.00 92.12 81 TYR A CA 1
ATOM 620 C C . TYR A 1 81 ? 7.141 9.073 -7.739 1.00 92.12 81 TYR A C 1
ATOM 622 O O . TYR A 1 81 ? 7.338 10.181 -7.254 1.00 92.12 81 TYR A O 1
ATOM 630 N N . HIS A 1 82 ? 7.976 8.053 -7.533 1.00 89.62 82 HIS A N 1
ATOM 631 C CA . HIS A 1 82 ? 9.143 8.160 -6.654 1.00 89.62 82 HIS A CA 1
ATOM 632 C C . HIS A 1 82 ? 10.156 9.202 -7.132 1.00 89.62 82 HIS A C 1
ATOM 634 O O . HIS A 1 82 ? 10.743 9.913 -6.325 1.00 89.62 82 HIS A O 1
ATOM 640 N N . LYS A 1 83 ? 10.301 9.382 -8.451 1.00 85.50 83 LYS A N 1
ATOM 641 C CA . LYS A 1 83 ? 11.148 10.447 -9.016 1.00 85.50 83 LYS A CA 1
ATOM 642 C C . LYS A 1 83 ? 10.606 11.853 -8.730 1.00 85.50 83 LYS A C 1
ATOM 644 O O . LYS A 1 83 ? 11.379 12.804 -8.730 1.00 85.50 83 LYS A O 1
ATOM 649 N N . LYS A 1 84 ? 9.290 11.990 -8.539 1.00 86.12 84 LYS A N 1
ATOM 650 C CA . LYS A 1 84 ? 8.607 13.272 -8.293 1.00 86.12 84 LYS A CA 1
ATOM 651 C C . LYS A 1 84 ? 8.459 13.572 -6.801 1.00 86.12 84 LYS A C 1
ATOM 653 O O . LYS A 1 84 ? 8.620 14.714 -6.388 1.00 86.12 84 LYS A O 1
ATOM 658 N N . SER A 1 85 ? 8.151 12.543 -6.017 1.00 87.25 85 SER A N 1
ATOM 659 C CA . SER A 1 85 ? 7.797 12.621 -4.599 1.00 87.25 85 SER A CA 1
ATOM 660 C C . SER A 1 85 ? 8.332 11.380 -3.864 1.00 87.25 85 SER A C 1
ATOM 662 O O . SER A 1 85 ? 7.560 10.484 -3.495 1.00 87.25 85 SER A O 1
ATOM 664 N N . PRO A 1 86 ? 9.662 11.282 -3.680 1.00 83.56 86 PRO A N 1
ATOM 665 C CA . PRO A 1 86 ? 10.286 10.115 -3.058 1.00 83.56 86 PRO A CA 1
ATOM 666 C C . PRO A 1 86 ? 9.818 9.923 -1.614 1.00 83.56 86 PRO A C 1
ATOM 668 O O . PRO A 1 86 ? 9.564 8.790 -1.202 1.00 83.56 86 PRO A O 1
ATOM 671 N N . ASP A 1 87 ? 9.609 11.021 -0.887 1.00 85.25 87 ASP A N 1
ATOM 672 C CA . ASP A 1 87 ? 9.130 10.997 0.493 1.00 85.25 87 ASP A CA 1
ATOM 673 C C . ASP A 1 87 ? 7.715 10.412 0.571 1.00 85.25 87 ASP A C 1
ATOM 675 O O . ASP A 1 87 ? 7.496 9.423 1.261 1.00 85.25 87 ASP A O 1
ATOM 679 N N . THR A 1 88 ? 6.756 10.937 -0.197 1.00 80.75 88 THR A N 1
ATOM 680 C CA . THR A 1 88 ? 5.359 10.462 -0.182 1.00 80.75 88 THR A CA 1
ATOM 681 C C . THR A 1 88 ? 5.250 8.971 -0.516 1.00 80.75 88 THR A C 1
ATOM 683 O O . THR A 1 88 ? 4.533 8.227 0.147 1.00 80.75 88 THR A O 1
ATOM 686 N N . THR A 1 89 ? 5.993 8.510 -1.523 1.00 79.94 89 THR A N 1
ATOM 687 C CA . THR A 1 89 ? 5.918 7.116 -1.992 1.00 79.94 89 THR A CA 1
ATOM 688 C C . THR A 1 89 ? 6.589 6.123 -1.043 1.00 79.94 89 THR A C 1
ATOM 690 O O . THR A 1 89 ? 6.078 5.021 -0.845 1.00 79.94 89 THR A O 1
ATOM 693 N N . SER A 1 90 ? 7.690 6.511 -0.394 1.00 83.12 90 SER A N 1
ATOM 694 C CA . SER A 1 90 ? 8.404 5.641 0.556 1.00 83.12 90 SER A CA 1
ATOM 695 C C . SER A 1 90 ? 7.598 5.392 1.836 1.00 83.12 90 SER A C 1
ATOM 697 O O . SER A 1 90 ? 7.705 4.334 2.463 1.00 83.12 90 SER A O 1
ATOM 699 N N . ARG A 1 91 ? 6.735 6.344 2.199 1.00 88.69 91 ARG A N 1
ATOM 700 C CA . ARG A 1 91 ? 5.914 6.311 3.413 1.00 88.69 91 ARG A CA 1
ATOM 701 C C . ARG A 1 91 ? 4.713 5.364 3.340 1.00 88.69 91 ARG A C 1
ATOM 703 O O . ARG A 1 91 ? 4.095 5.100 4.361 1.00 88.69 91 ARG A O 1
ATOM 710 N N . VAL A 1 92 ? 4.420 4.743 2.194 1.00 90.06 92 VAL A N 1
ATOM 711 C CA . VAL A 1 92 ? 3.440 3.633 2.134 1.00 90.06 92 VAL A CA 1
ATOM 712 C C . VAL A 1 92 ? 3.855 2.459 3.034 1.00 90.06 92 VAL A C 1
ATOM 714 O O . VAL A 1 92 ? 3.005 1.754 3.577 1.00 90.06 92 VAL A O 1
ATOM 717 N N . SER A 1 93 ? 5.159 2.287 3.270 1.00 92.19 93 SER A N 1
ATOM 718 C CA . SER A 1 93 ? 5.671 1.340 4.267 1.00 92.19 93 SER A CA 1
ATOM 719 C C . SER A 1 93 ? 5.180 1.637 5.694 1.00 92.19 93 SER A C 1
ATOM 721 O O . SER A 1 93 ? 4.911 0.700 6.443 1.00 92.19 93 SER A O 1
ATOM 723 N N . GLU A 1 94 ? 4.986 2.909 6.061 1.00 95.31 94 GLU A N 1
ATOM 724 C CA . GLU A 1 94 ? 4.446 3.315 7.367 1.00 95.31 94 GLU A CA 1
ATOM 725 C C . GLU A 1 94 ? 2.974 2.901 7.505 1.00 95.31 94 GLU A C 1
ATOM 727 O O . GLU A 1 94 ? 2.577 2.411 8.559 1.00 95.31 94 GLU A O 1
ATOM 732 N N . ILE A 1 95 ? 2.180 2.988 6.426 1.00 95.19 95 ILE A N 1
ATOM 733 C CA . ILE A 1 95 ? 0.785 2.507 6.418 1.00 95.19 95 ILE A CA 1
ATOM 734 C C . ILE A 1 95 ? 0.743 1.012 6.762 1.00 95.19 95 ILE A C 1
ATOM 736 O O . ILE A 1 95 ? -0.047 0.593 7.603 1.00 95.19 95 ILE A O 1
ATOM 740 N N . ASN A 1 96 ? 1.624 0.204 6.161 1.00 95.00 96 ASN A N 1
ATOM 741 C CA . ASN A 1 96 ? 1.727 -1.230 6.460 1.00 95.00 96 ASN A CA 1
ATOM 742 C C . ASN A 1 96 ? 2.007 -1.485 7.954 1.00 95.00 96 ASN A C 1
ATOM 744 O O . ASN A 1 96 ? 1.361 -2.337 8.563 1.00 95.00 96 ASN A O 1
ATOM 748 N N . VAL A 1 97 ? 2.929 -0.729 8.558 1.00 96.31 97 VAL A N 1
ATOM 749 C CA . VAL A 1 97 ? 3.235 -0.838 9.995 1.00 96.31 97 VAL A CA 1
ATOM 750 C C . VAL A 1 97 ? 2.007 -0.507 10.843 1.00 96.31 97 VAL A C 1
ATOM 752 O O . VAL A 1 97 ? 1.624 -1.308 11.690 1.00 96.31 97 VAL A O 1
ATOM 755 N N . MET A 1 98 ? 1.326 0.604 10.565 1.00 97.00 98 MET A N 1
ATOM 756 C CA . MET A 1 98 ? 0.152 1.011 11.344 1.00 97.00 98 MET A CA 1
ATOM 757 C C . MET A 1 98 ? -1.013 0.020 11.217 1.00 97.00 98 MET A C 1
ATOM 759 O O . MET A 1 98 ? -1.691 -0.262 12.203 1.00 97.00 98 MET A O 1
ATOM 763 N N . LEU A 1 99 ? -1.230 -0.563 10.033 1.00 97.06 99 LEU A N 1
ATOM 764 C CA . LEU A 1 99 ? -2.237 -1.613 9.841 1.00 97.06 99 LEU A CA 1
ATOM 765 C C . LEU A 1 99 ? -1.891 -2.888 10.621 1.00 97.06 99 LEU A C 1
ATOM 767 O O . LEU A 1 99 ? -2.777 -3.502 11.215 1.00 97.06 99 LEU A O 1
ATOM 771 N N . ARG A 1 100 ? -0.607 -3.274 10.670 1.00 96.81 100 ARG A N 1
ATOM 772 C CA . ARG A 1 100 ? -0.141 -4.382 11.523 1.00 96.81 100 ARG A CA 1
ATOM 773 C C . ARG A 1 100 ? -0.397 -4.094 12.993 1.00 96.81 100 ARG A C 1
ATOM 775 O O . ARG A 1 100 ? -0.859 -4.984 13.702 1.00 96.81 100 ARG A O 1
ATOM 782 N N . ASP A 1 101 ? -0.131 -2.875 13.441 1.00 97.38 101 ASP A N 1
ATOM 783 C CA . ASP A 1 101 ? -0.362 -2.487 14.828 1.00 97.38 101 ASP A CA 1
ATOM 784 C C . ASP A 1 101 ? -1.855 -2.508 15.171 1.00 97.38 101 ASP A C 1
ATOM 786 O O . ASP A 1 101 ? -2.230 -3.040 16.215 1.00 97.38 101 ASP A O 1
ATOM 790 N N . LEU A 1 102 ? -2.730 -2.025 14.286 1.00 96.19 102 LEU A N 1
ATOM 791 C CA . LEU A 1 102 ? -4.182 -2.111 14.477 1.00 96.19 102 LEU A CA 1
ATOM 792 C C . LEU A 1 102 ? -4.669 -3.564 14.543 1.00 96.19 102 LEU A C 1
ATOM 794 O O . LEU A 1 102 ? -5.448 -3.909 15.433 1.00 96.19 102 LEU A O 1
ATOM 798 N N . HIS A 1 103 ? -4.168 -4.429 13.658 1.00 96.44 103 HIS A N 1
ATOM 799 C CA . HIS A 1 103 ? -4.469 -5.860 13.672 1.00 96.44 103 HIS A CA 1
ATOM 800 C C . HIS A 1 103 ? -4.025 -6.529 14.980 1.00 96.44 103 HIS A C 1
ATOM 802 O O . HIS A 1 103 ? -4.810 -7.218 15.631 1.00 96.44 103 HIS A O 1
ATOM 808 N N . ASN A 1 104 ? -2.779 -6.297 15.397 1.00 96.25 104 ASN A N 1
ATOM 809 C CA . ASN A 1 104 ? -2.210 -6.900 16.603 1.00 96.25 104 ASN A CA 1
ATOM 810 C C . ASN A 1 104 ? -2.924 -6.428 17.874 1.00 96.25 104 ASN A C 1
ATOM 812 O O . ASN A 1 104 ? -3.126 -7.217 18.797 1.00 96.25 104 ASN A O 1
ATOM 816 N N . ASN A 1 105 ? -3.338 -5.160 17.902 1.00 95.38 105 ASN A N 1
ATOM 817 C CA . ASN A 1 105 ? -4.087 -4.576 19.009 1.00 95.38 105 ASN A CA 1
ATOM 818 C C . ASN A 1 105 ? -5.599 -4.833 18.925 1.00 95.38 105 ASN A C 1
ATOM 820 O O . ASN A 1 105 ? -6.315 -4.418 19.833 1.00 95.38 105 ASN A O 1
ATOM 824 N N . LYS A 1 106 ? -6.082 -5.512 17.872 1.00 94.00 106 LYS A N 1
ATOM 825 C CA . LYS A 1 106 ? -7.508 -5.771 17.618 1.00 94.00 106 LYS A CA 1
ATOM 826 C C . LYS A 1 106 ? -8.345 -4.492 17.717 1.00 94.00 106 LYS A C 1
ATOM 828 O O . LYS A 1 106 ? -9.313 -4.431 18.468 1.00 94.00 106 LYS A O 1
ATOM 833 N N . LYS A 1 107 ? -7.927 -3.452 16.991 1.00 94.00 107 LYS A N 1
ATOM 834 C CA . LYS A 1 107 ? -8.619 -2.158 16.951 1.00 94.00 107 LYS A CA 1
ATOM 835 C C . LYS A 1 107 ? -9.243 -1.919 15.589 1.00 94.00 107 LYS A C 1
ATOM 837 O O . LYS A 1 107 ? -8.564 -1.998 14.564 1.00 94.00 107 LYS A O 1
ATOM 842 N N . ALA A 1 108 ? -10.534 -1.613 15.579 1.00 93.06 108 ALA A N 1
ATOM 843 C CA . ALA A 1 108 ? -11.222 -1.197 14.370 1.00 93.06 108 ALA A CA 1
ATOM 844 C C . ALA A 1 108 ? -10.769 0.222 13.970 1.00 93.06 108 ALA A C 1
ATOM 846 O O . ALA A 1 108 ? -10.414 1.028 14.835 1.00 93.06 108 ALA A O 1
ATOM 847 N N . PRO A 1 109 ? -10.761 0.546 12.669 1.00 92.62 109 PRO A N 1
ATOM 848 C CA . PRO A 1 109 ? -10.380 1.868 12.212 1.00 92.62 109 PRO A CA 1
ATOM 849 C C . PRO A 1 109 ? -11.474 2.874 12.572 1.00 92.62 109 PRO A C 1
ATOM 851 O O . PRO A 1 109 ? -12.646 2.720 12.214 1.00 92.62 109 PRO A O 1
ATOM 854 N N . LYS A 1 110 ? -11.077 3.939 13.261 1.00 90.06 110 LYS A N 1
ATOM 855 C CA . LYS A 1 110 ? -11.923 5.089 13.551 1.00 90.06 110 LYS A CA 1
ATOM 856 C C . LYS A 1 110 ? -12.198 5.850 12.257 1.00 90.06 110 LYS A C 1
ATOM 858 O O . LYS A 1 110 ? -11.324 5.971 11.403 1.00 90.06 110 LYS A O 1
ATOM 863 N N . ASN A 1 111 ? -13.424 6.355 12.112 1.00 93.56 111 ASN A N 1
ATOM 864 C CA . ASN A 1 111 ? -13.890 7.025 10.894 1.00 93.56 111 ASN A CA 1
ATOM 865 C C . ASN A 1 111 ? -13.603 6.191 9.629 1.00 93.56 111 ASN A C 1
ATOM 867 O O . ASN A 1 111 ? -13.106 6.716 8.634 1.00 93.56 111 ASN A O 1
ATOM 871 N N . LYS A 1 112 ? -13.907 4.882 9.672 1.00 94.88 112 LYS A N 1
ATOM 872 C CA . LYS A 1 112 ? -13.602 3.922 8.596 1.00 94.88 112 LYS A CA 1
ATOM 873 C C . LYS A 1 112 ? -13.937 4.459 7.202 1.00 94.88 112 LYS A C 1
ATOM 875 O O . LYS A 1 112 ? -13.093 4.409 6.321 1.00 94.88 112 LYS A O 1
ATOM 880 N N . GLU A 1 113 ? -15.129 5.015 7.008 1.00 96.38 113 GLU A N 1
ATOM 881 C CA . GLU A 1 113 ? -15.564 5.553 5.711 1.00 96.38 113 GLU A CA 1
ATOM 882 C C . GLU A 1 113 ? -14.652 6.677 5.187 1.00 96.38 113 GLU A C 1
ATOM 884 O O . GLU A 1 113 ? -14.295 6.704 4.009 1.00 96.38 113 GLU A O 1
ATOM 889 N N . GLU A 1 114 ? -14.224 7.585 6.062 1.00 97.25 114 GLU A N 1
ATOM 890 C CA . GLU A 1 114 ? -13.301 8.663 5.706 1.00 97.25 114 GLU A CA 1
ATOM 891 C C . GLU A 1 114 ? -11.923 8.108 5.329 1.00 97.25 114 GLU A C 1
ATOM 893 O O . GLU A 1 114 ? -11.368 8.482 4.295 1.00 97.25 114 GLU A O 1
ATOM 898 N N . LEU A 1 115 ? -11.413 7.150 6.110 1.00 97.31 115 LEU A N 1
ATOM 899 C CA . LEU A 1 115 ? -10.150 6.469 5.830 1.00 97.31 115 LEU A CA 1
ATOM 900 C C . LEU A 1 115 ? -10.180 5.753 4.470 1.00 97.31 115 LEU A C 1
ATOM 902 O O . LEU A 1 115 ? -9.249 5.902 3.677 1.00 97.31 115 LEU A O 1
ATOM 906 N N . LEU A 1 116 ? -11.259 5.021 4.171 1.00 97.56 116 LEU A N 1
ATOM 907 C CA . LEU A 1 116 ? -11.454 4.346 2.883 1.00 97.56 116 LEU A CA 1
ATOM 908 C C . LEU A 1 116 ? -11.427 5.349 1.722 1.00 97.56 116 LEU A C 1
ATOM 910 O O . LEU A 1 116 ? -10.708 5.151 0.739 1.00 97.56 116 LEU A O 1
ATOM 914 N N . ASN A 1 117 ? -12.154 6.460 1.862 1.00 97.62 117 ASN A N 1
ATOM 915 C CA . ASN A 1 117 ? -12.204 7.517 0.856 1.00 97.62 117 ASN A CA 1
ATOM 916 C C . ASN A 1 117 ? -10.835 8.172 0.627 1.00 97.62 117 ASN A C 1
ATOM 918 O O . ASN A 1 117 ? -10.465 8.441 -0.518 1.00 97.62 117 ASN A O 1
ATOM 922 N N . LEU A 1 118 ? -10.067 8.427 1.687 1.00 97.88 118 LEU A N 1
ATOM 923 C CA . LEU A 1 118 ? -8.729 9.007 1.571 1.00 97.88 118 LEU A CA 1
ATOM 924 C C . LEU A 1 118 ? -7.751 8.055 0.884 1.00 97.88 118 LEU A C 1
ATOM 926 O O . LEU A 1 118 ? -7.027 8.483 -0.014 1.00 97.88 118 LEU A O 1
ATOM 930 N N . ILE A 1 119 ? -7.775 6.764 1.222 1.00 97.06 119 ILE A N 1
ATOM 931 C CA . ILE A 1 119 ? -6.941 5.752 0.558 1.00 97.06 119 ILE A CA 1
ATOM 932 C C . ILE A 1 119 ? -7.282 5.661 -0.937 1.00 97.06 119 ILE A C 1
ATOM 934 O O . ILE A 1 119 ? -6.379 5.581 -1.770 1.00 97.06 119 ILE A O 1
ATOM 938 N N . GLN A 1 120 ? -8.564 5.747 -1.306 1.00 97.00 120 GLN A N 1
ATOM 939 C CA . GLN A 1 120 ? -8.982 5.763 -2.713 1.00 97.00 120 GLN A CA 1
ATOM 940 C C . GLN A 1 120 ? -8.571 7.041 -3.457 1.00 97.00 120 GLN A C 1
ATOM 942 O O . GLN A 1 120 ? -8.192 6.998 -4.629 1.00 97.00 120 GLN A O 1
ATOM 947 N N . LYS A 1 121 ? -8.585 8.201 -2.796 1.00 97.00 121 LYS A N 1
ATOM 948 C CA . LYS A 1 121 ? -8.033 9.424 -3.396 1.00 97.00 121 LYS A CA 1
ATOM 949 C C . LYS A 1 121 ? -6.516 9.323 -3.563 1.00 97.00 121 LYS A C 1
ATOM 951 O O . LYS A 1 121 ? -5.998 9.683 -4.617 1.00 97.00 121 LYS A O 1
ATOM 956 N N . PHE A 1 122 ? -5.819 8.764 -2.574 1.00 96.50 122 PHE A N 1
ATOM 957 C CA . PHE A 1 122 ? -4.374 8.555 -2.629 1.00 96.50 122 PHE A CA 1
ATOM 958 C C . PHE A 1 122 ? -3.967 7.554 -3.718 1.00 96.50 122 PHE A C 1
ATOM 960 O O . PHE A 1 122 ? -2.952 7.737 -4.380 1.00 96.50 122 PHE A O 1
ATOM 967 N N . SER A 1 123 ? -4.776 6.521 -3.972 1.00 96.44 123 SER A N 1
ATOM 968 C CA . SER A 1 123 ? -4.544 5.594 -5.088 1.00 96.44 123 SER A CA 1
ATOM 969 C C . SER A 1 123 ? -4.638 6.303 -6.447 1.00 96.44 123 SER A C 1
ATOM 971 O O . SER A 1 123 ? -3.906 5.980 -7.383 1.00 96.44 123 SER A O 1
ATOM 973 N N . SER A 1 124 ? -5.492 7.321 -6.558 1.00 95.31 124 SER A N 1
ATOM 974 C CA . SER A 1 124 ? -5.645 8.123 -7.775 1.00 95.31 124 SER A CA 1
ATOM 975 C C . SER A 1 124 ? -4.489 9.112 -7.968 1.00 95.31 124 SER A C 1
ATOM 977 O O . SER A 1 124 ? -3.982 9.242 -9.091 1.00 95.31 124 SER A O 1
ATOM 979 N N . ASP A 1 125 ? -4.023 9.741 -6.885 1.00 94.75 125 ASP A N 1
ATOM 980 C CA . ASP A 1 125 ? -2.845 10.617 -6.856 1.00 94.75 125 ASP A CA 1
ATOM 981 C C . ASP A 1 125 ? -1.866 10.252 -5.718 1.00 94.75 125 ASP A C 1
ATOM 983 O O . ASP A 1 125 ? -1.917 10.829 -4.629 1.00 94.75 125 ASP A O 1
ATOM 987 N N . PRO A 1 126 ? -0.910 9.336 -5.978 1.00 93.31 126 PRO A N 1
ATOM 988 C CA . PRO A 1 126 ? 0.048 8.885 -4.967 1.00 93.31 126 PRO A CA 1
ATOM 989 C C . PRO A 1 126 ? 1.147 9.900 -4.624 1.00 93.31 126 PRO A C 1
ATOM 991 O O . PRO A 1 126 ? 2.106 9.557 -3.927 1.00 93.31 126 PRO A O 1
ATOM 994 N N . THR A 1 127 ? 1.068 11.121 -5.162 1.00 94.12 127 THR A N 1
ATOM 995 C CA . THR A 1 127 ? 2.009 12.210 -4.864 1.00 94.12 127 THR A CA 1
ATOM 996 C C . THR A 1 127 ? 1.445 13.230 -3.880 1.00 94.12 127 THR A C 1
ATOM 998 O O . THR A 1 127 ? 2.209 14.030 -3.335 1.00 94.12 127 THR A O 1
ATOM 1001 N N . ASP A 1 128 ? 0.145 13.161 -3.579 1.00 95.00 128 ASP A N 1
ATOM 1002 C CA . ASP A 1 128 ? -0.513 14.079 -2.655 1.00 95.00 128 ASP A CA 1
ATOM 1003 C C . ASP A 1 128 ? -0.120 13.789 -1.195 1.00 95.00 128 ASP A C 1
ATOM 1005 O O . ASP A 1 128 ? -0.619 12.876 -0.530 1.00 95.00 128 ASP A O 1
ATOM 1009 N N . GLN A 1 129 ? 0.793 14.612 -0.678 1.00 93.56 129 GLN A N 1
ATOM 1010 C CA . GLN A 1 129 ? 1.268 14.527 0.700 1.00 93.56 129 GLN A CA 1
ATOM 1011 C C . GLN A 1 129 ? 0.183 14.886 1.725 1.00 93.56 129 GLN A C 1
ATOM 1013 O O . GLN A 1 129 ? 0.221 14.388 2.851 1.00 93.56 129 GLN A O 1
ATOM 1018 N N . LYS A 1 130 ? -0.776 15.748 1.369 1.00 95.44 130 LYS A N 1
ATOM 1019 C CA . LYS A 1 130 ? -1.840 16.161 2.287 1.00 95.44 130 LYS A CA 1
ATOM 1020 C C . LYS A 1 130 ? -2.767 14.983 2.566 1.00 95.44 130 LYS A C 1
ATOM 1022 O O . LYS A 1 130 ? -3.003 14.682 3.732 1.00 95.44 130 LYS A O 1
ATOM 1027 N N . ILE A 1 131 ? -3.200 14.281 1.518 1.00 96.38 131 ILE A N 1
ATOM 1028 C CA . ILE A 1 131 ? -4.031 13.076 1.657 1.00 96.38 131 ILE A CA 1
ATOM 1029 C C . ILE A 1 131 ? -3.298 12.021 2.489 1.00 96.38 131 ILE A C 1
ATOM 1031 O O . ILE A 1 131 ? -3.872 11.457 3.417 1.00 96.38 131 ILE A O 1
ATOM 1035 N N . LEU A 1 132 ? -2.015 11.785 2.202 1.00 95.44 132 LEU A N 1
ATOM 1036 C CA . LEU A 1 132 ? -1.216 10.825 2.959 1.00 95.44 132 LEU A CA 1
ATOM 1037 C C . LEU A 1 132 ? -1.130 11.183 4.455 1.00 95.44 132 LEU A C 1
ATOM 1039 O O . LEU A 1 132 ? -1.252 10.312 5.313 1.00 95.44 132 LEU A O 1
ATOM 1043 N N . ASN A 1 133 ? -0.941 12.462 4.781 1.00 96.00 133 ASN A N 1
ATOM 1044 C CA . ASN A 1 133 ? -0.908 12.909 6.172 1.00 96.00 133 ASN A CA 1
ATOM 1045 C C . ASN A 1 133 ? -2.267 12.733 6.868 1.00 96.00 133 ASN A C 1
ATOM 1047 O O . ASN A 1 133 ? -2.294 12.323 8.025 1.00 96.00 133 ASN A O 1
ATOM 1051 N N . GLU A 1 134 ? -3.382 12.993 6.181 1.00 96.94 134 GLU A N 1
ATOM 1052 C CA . GLU A 1 134 ? -4.730 12.752 6.719 1.00 96.94 134 GLU A CA 1
ATOM 1053 C C . GLU A 1 134 ? -4.970 11.255 6.993 1.00 96.94 134 GLU A C 1
ATOM 1055 O O . GLU A 1 134 ? -5.479 10.903 8.058 1.00 96.94 134 GLU A O 1
ATOM 1060 N N . ILE A 1 135 ? -4.508 10.363 6.104 1.00 97.19 135 ILE A N 1
ATOM 1061 C CA . ILE A 1 135 ? -4.523 8.906 6.335 1.00 97.19 135 ILE A CA 1
ATOM 1062 C C . ILE A 1 135 ? -3.774 8.558 7.627 1.00 97.19 135 ILE A C 1
ATOM 1064 O O . ILE A 1 135 ? -4.293 7.814 8.461 1.00 97.19 135 ILE A O 1
ATOM 1068 N N . PHE A 1 136 ? -2.573 9.109 7.824 1.00 96.88 136 PHE A N 1
ATOM 1069 C CA . PHE A 1 136 ? -1.792 8.845 9.033 1.00 96.88 136 PHE A CA 1
ATOM 1070 C C . PHE A 1 136 ? -2.462 9.350 10.303 1.00 96.88 136 PHE A C 1
ATOM 1072 O O . PHE A 1 136 ? -2.424 8.653 11.315 1.00 96.88 136 PHE A O 1
ATOM 1079 N N . VAL A 1 137 ? -3.104 10.517 10.261 1.00 96.94 137 VAL A N 1
ATOM 1080 C CA . VAL A 1 137 ? -3.864 11.030 11.406 1.00 96.94 137 VAL A CA 1
ATOM 1081 C C . VAL A 1 137 ? -4.972 10.049 11.791 1.00 96.94 137 VAL A C 1
ATOM 1083 O O . VAL A 1 137 ? -5.036 9.647 12.950 1.00 96.94 137 VAL A O 1
ATOM 1086 N N . LEU A 1 138 ? -5.783 9.582 10.836 1.00 96.94 138 LEU A N 1
ATOM 1087 C CA . LEU A 1 138 ? -6.876 8.647 11.131 1.00 96.94 138 LEU A CA 1
ATOM 1088 C C . LEU A 1 138 ? -6.381 7.289 11.647 1.00 96.94 138 LEU A C 1
ATOM 1090 O O . LEU A 1 138 ? -6.939 6.744 12.604 1.00 96.94 138 LEU A O 1
ATOM 1094 N N . LEU A 1 139 ? -5.311 6.746 11.060 1.00 96.44 139 LEU A N 1
ATOM 1095 C CA . LEU A 1 139 ? -4.700 5.506 11.545 1.00 96.44 139 LEU A CA 1
ATOM 1096 C C . LEU A 1 139 ? -4.136 5.680 12.965 1.00 96.44 139 LEU A C 1
ATOM 1098 O O . LEU A 1 139 ? -4.311 4.803 13.810 1.00 96.44 139 LEU A O 1
ATOM 1102 N N . GLN A 1 140 ? -3.514 6.823 13.259 1.00 96.31 140 GLN A N 1
ATOM 1103 C CA . GLN A 1 140 ? -2.965 7.120 14.582 1.00 96.31 140 GLN A CA 1
ATOM 1104 C C . GLN A 1 140 ? -4.065 7.314 15.630 1.00 96.31 140 GLN A C 1
ATOM 1106 O O . GLN A 1 140 ? -3.935 6.834 16.756 1.00 96.31 140 GLN A O 1
ATOM 1111 N N . GLU A 1 141 ? -5.156 7.993 15.276 1.00 95.75 141 GLU A N 1
ATOM 1112 C CA . GLU A 1 141 ? -6.323 8.123 16.147 1.00 95.75 141 GLU A CA 1
ATOM 1113 C C . GLU A 1 141 ? -6.934 6.761 16.479 1.00 95.75 141 GLU A C 1
ATOM 1115 O O . GLU A 1 141 ? -7.279 6.519 17.633 1.00 95.75 141 GLU A O 1
ATOM 1120 N N . SER A 1 142 ? -7.007 5.865 15.493 1.00 94.94 142 SER A N 1
ATOM 1121 C CA . SER A 1 142 ? -7.494 4.490 15.667 1.00 94.94 142 SER A CA 1
ATOM 1122 C C . SER A 1 142 ? -6.596 3.664 16.596 1.00 94.94 142 SER A C 1
ATOM 1124 O O . SER A 1 142 ? -7.070 2.811 17.338 1.00 94.94 142 SER A O 1
ATOM 1126 N N . LEU A 1 143 ? -5.283 3.915 16.589 1.00 93.62 143 LEU A N 1
ATOM 1127 C CA . LEU A 1 143 ? -4.344 3.264 17.508 1.00 93.62 143 LEU A CA 1
ATOM 1128 C C . LEU A 1 143 ? -4.456 3.794 18.942 1.00 93.62 143 LEU A C 1
ATOM 1130 O O . LEU A 1 143 ? -4.172 3.054 19.884 1.00 93.62 143 LEU A O 1
ATOM 1134 N N . ASN A 1 144 ? -4.874 5.047 19.115 1.00 91.44 144 ASN A N 1
ATOM 1135 C CA . ASN A 1 144 ? -4.944 5.716 20.414 1.00 91.44 144 ASN A CA 1
ATOM 1136 C C . ASN A 1 144 ? -6.318 5.622 21.100 1.00 91.44 144 ASN A C 1
ATOM 1138 O O . ASN A 1 144 ? -6.407 5.952 22.282 1.00 91.44 144 ASN A O 1
ATOM 1142 N N . SER A 1 145 ? -7.367 5.190 20.391 1.00 82.19 145 SER A N 1
ATOM 1143 C CA . SER A 1 145 ? -8.690 4.876 20.963 1.00 82.19 145 SER A CA 1
ATOM 1144 C C . SER A 1 145 ? -8.690 3.548 21.700 1.00 82.19 145 SER A C 1
ATOM 1146 O O . SER A 1 145 ? -9.246 3.477 22.811 1.00 82.19 145 SER A O 1
#